Protein AF-A0A3M1IQL5-F1 (afdb_monomer_lite)

Secondary structure (DSSP, 8-state):
------HHHHHHHHHHHHHHHHHHHHHHHHHHHHHTTTT----TT-HHHHHHHHHHHHHHHHHHHHHIIIIIT-TTSS-HHHHHHHHHHHHHHHHHHHHHHHHHHHHHHHHHHHHHHHHH-TT-------HHHHHHHHHTT--

Sequence (143 aa):
MAEHKTYEESIRDVYKGLVLLGVVTLVEVAISLFGKGHLGFDPSGMQWLLGLVSVALIALSLYKAYFIIYEFMHMRYEVKGLAMSVLLPTLLLVWALIAFFQEGNSWKERREDIQEREEIDPNAAPEQESLLEAEDVYRLKLS

Radius of gyration: 27.51 Å; chains: 1; bounding box: 85×38×54 Å

pLDDT: mean 79.08, std 14.11, range [39.16, 96.56]

Structure (mmCIF, N/CA/C/O backbone):
data_AF-A0A3M1IQL5-F1
#
_entry.id   AF-A0A3M1IQL5-F1
#
loop_
_atom_site.group_PDB
_atom_site.id
_atom_site.type_symbol
_atom_site.label_atom_id
_atom_site.label_alt_id
_atom_site.label_comp_id
_atom_site.label_asym_id
_atom_site.label_entity_id
_atom_site.label_seq_id
_atom_site.pdbx_PDB_ins_code
_atom_site.Cartn_x
_atom_site.Cartn_y
_atom_site.Cartn_z
_atom_site.occupancy
_atom_site.B_iso_or_equiv
_atom_site.auth_seq_id
_atom_site.auth_comp_id
_atom_site.auth_asym_id
_atom_site.auth_atom_id
_atom_site.pdbx_PDB_model_num
ATOM 1 N N . MET A 1 1 ? -29.036 10.209 23.053 1.00 39.16 1 MET A N 1
ATOM 2 C CA . MET A 1 1 ? -29.836 8.972 22.952 1.00 39.16 1 MET A CA 1
ATOM 3 C C . MET A 1 1 ? -28.943 7.961 22.268 1.00 39.16 1 MET A C 1
ATOM 5 O O . MET A 1 1 ? -28.525 8.229 21.152 1.00 39.16 1 MET A O 1
ATOM 9 N N . ALA A 1 2 ? -28.500 6.934 22.991 1.00 45.09 2 ALA A N 1
ATOM 10 C CA . ALA A 1 2 ? -27.549 5.961 22.464 1.00 45.09 2 ALA A CA 1
ATOM 11 C C . ALA A 1 2 ? -28.292 5.015 21.515 1.00 45.09 2 ALA A C 1
ATOM 13 O O . ALA A 1 2 ? -29.185 4.284 21.938 1.00 45.09 2 ALA A O 1
ATOM 14 N N . GLU A 1 3 ? -27.958 5.089 20.232 1.00 52.78 3 GLU A N 1
ATOM 15 C CA . GLU A 1 3 ? -28.397 4.153 19.204 1.00 52.78 3 GLU A CA 1
ATOM 16 C C . GLU A 1 3 ? -27.716 2.805 19.477 1.00 52.78 3 GLU A C 1
ATOM 18 O O . GLU A 1 3 ? -26.544 2.601 19.168 1.00 52.78 3 GLU A O 1
ATOM 23 N N . HIS A 1 4 ? -28.422 1.905 20.159 1.00 56.78 4 HIS A N 1
ATOM 24 C CA . HIS A 1 4 ? -27.962 0.538 20.375 1.00 56.78 4 HIS A CA 1
ATOM 25 C C . HIS A 1 4 ? -28.152 -0.231 19.063 1.00 56.78 4 HIS A C 1
ATOM 27 O O . HIS A 1 4 ? -29.234 -0.755 18.805 1.00 56.78 4 HIS A O 1
ATOM 33 N N . LYS A 1 5 ? -27.115 -0.287 18.217 1.00 63.25 5 LYS A N 1
ATOM 34 C CA . LYS A 1 5 ? -27.095 -1.249 17.108 1.00 63.25 5 LYS A CA 1
ATOM 35 C C . LYS A 1 5 ? -27.213 -2.652 17.695 1.00 63.25 5 LYS A C 1
ATOM 37 O O . LYS A 1 5 ? -26.473 -3.020 18.612 1.00 63.25 5 LYS A O 1
ATOM 42 N N . THR A 1 6 ? -28.172 -3.420 17.196 1.00 79.12 6 THR A N 1
ATOM 43 C CA . THR A 1 6 ? -28.376 -4.798 17.654 1.00 79.12 6 THR A CA 1
ATOM 44 C C . THR A 1 6 ? -27.201 -5.641 17.158 1.00 79.12 6 THR A C 1
ATOM 46 O O . THR A 1 6 ? -26.726 -5.426 16.046 1.00 79.12 6 THR A O 1
ATOM 49 N N . TYR A 1 7 ? -26.717 -6.601 17.953 1.00 78.31 7 TYR A N 1
ATOM 50 C CA . TYR A 1 7 ? -25.566 -7.455 17.602 1.00 78.31 7 TYR A CA 1
ATOM 51 C C . TYR A 1 7 ? -25.668 -8.058 16.185 1.00 78.31 7 TYR A C 1
ATOM 53 O O . TYR A 1 7 ? -24.691 -8.085 15.436 1.00 78.31 7 TYR A O 1
ATOM 61 N N . GLU A 1 8 ? -26.876 -8.460 15.785 1.00 82.94 8 GLU A N 1
ATOM 62 C CA . GLU A 1 8 ? -27.162 -8.998 14.451 1.00 82.94 8 GLU A CA 1
ATOM 63 C C . GLU A 1 8 ? -26.910 -7.991 13.318 1.00 82.94 8 GLU A C 1
ATOM 65 O O . GLU A 1 8 ? -26.487 -8.369 12.225 1.00 82.94 8 GLU A O 1
ATOM 70 N N . GLU A 1 9 ? -27.123 -6.698 13.565 1.00 82.00 9 GLU A N 1
ATOM 71 C CA . GLU A 1 9 ? -26.902 -5.649 12.571 1.00 82.00 9 GLU A CA 1
ATOM 72 C C . GLU A 1 9 ? -25.417 -5.389 12.345 1.00 82.00 9 GLU A C 1
ATOM 74 O O . GLU A 1 9 ? -24.992 -5.283 11.195 1.00 82.00 9 GLU A O 1
ATOM 79 N N . SER A 1 10 ? -24.621 -5.377 13.417 1.00 79.19 10 SER A N 1
ATOM 80 C CA . SER A 1 10 ? -23.163 -5.253 13.332 1.00 79.19 10 SER A CA 1
ATOM 81 C C . SER A 1 10 ? -22.540 -6.412 12.552 1.00 79.19 10 SER A C 1
ATOM 83 O O . SER A 1 10 ? -21.680 -6.191 11.703 1.00 79.19 10 SER A O 1
ATOM 85 N N . ILE A 1 11 ? -23.003 -7.648 12.774 1.00 83.56 11 ILE A N 1
ATOM 86 C CA . ILE A 1 11 ? -22.524 -8.815 12.014 1.00 83.56 11 ILE A CA 1
ATOM 87 C C . ILE A 1 11 ? -22.915 -8.712 10.539 1.00 83.56 11 ILE A C 1
ATOM 89 O O . ILE A 1 11 ? -22.111 -9.004 9.653 1.00 83.56 11 ILE A O 1
ATOM 93 N N . ARG A 1 12 ? -24.153 -8.299 10.260 1.00 86.44 12 ARG A N 1
ATOM 94 C CA . ARG A 1 12 ? -24.662 -8.157 8.894 1.00 86.44 12 ARG A CA 1
ATOM 95 C C . ARG A 1 12 ? -23.855 -7.135 8.095 1.00 86.44 12 ARG A C 1
ATOM 97 O O . ARG A 1 12 ? -23.597 -7.371 6.916 1.00 86.44 12 ARG A O 1
ATOM 104 N N . ASP A 1 13 ? -23.466 -6.025 8.713 1.00 83.44 13 ASP A N 1
ATOM 105 C CA . ASP A 1 13 ? -22.669 -4.985 8.058 1.00 83.44 13 ASP A CA 1
ATOM 106 C C . ASP A 1 13 ? -21.262 -5.510 7.709 1.00 83.44 13 ASP A C 1
ATOM 108 O O . ASP A 1 13 ? -20.822 -5.379 6.564 1.00 83.44 13 ASP A O 1
ATOM 112 N N . VAL A 1 14 ? -20.621 -6.249 8.624 1.00 85.19 14 VAL A N 1
ATOM 113 C CA . VAL A 1 14 ? -19.340 -6.934 8.363 1.00 85.19 14 VAL A CA 1
ATOM 114 C C . VAL A 1 14 ? -19.468 -7.943 7.219 1.00 85.19 14 VAL A C 1
ATOM 116 O O . VAL A 1 14 ? -18.637 -7.969 6.313 1.00 85.19 14 VAL A O 1
ATOM 119 N N . TYR A 1 15 ? -20.520 -8.763 7.213 1.00 88.50 15 TYR A N 1
ATOM 120 C CA . TYR A 1 15 ? -20.699 -9.786 6.181 1.00 88.50 15 TYR A CA 1
ATOM 121 C C . TYR A 1 15 ? -20.953 -9.176 4.796 1.00 88.50 15 TYR A C 1
ATOM 123 O O . TYR A 1 15 ? -20.419 -9.659 3.799 1.00 88.50 15 TYR A O 1
ATOM 131 N N . LYS A 1 16 ? -21.708 -8.072 4.720 1.00 87.56 16 LYS A N 1
ATOM 132 C CA . LYS A 1 16 ? -21.879 -7.305 3.476 1.00 87.56 16 LYS A CA 1
ATOM 133 C C . LYS A 1 16 ? -20.546 -6.761 2.972 1.00 87.56 16 LYS A C 1
ATOM 135 O O . LYS A 1 16 ? -20.258 -6.900 1.785 1.00 87.56 16 LYS A O 1
ATOM 140 N N . GLY A 1 17 ? -19.734 -6.193 3.867 1.00 88.75 17 GLY A N 1
ATOM 141 C CA . GLY A 1 17 ? -18.384 -5.733 3.545 1.00 88.75 17 GLY A CA 1
ATOM 142 C C . GLY A 1 17 ? -17.513 -6.863 2.999 1.00 88.75 17 GLY A C 1
ATOM 143 O O . GLY A 1 17 ? -16.869 -6.696 1.968 1.00 88.75 17 GLY A O 1
ATOM 144 N N . LEU A 1 18 ? -17.565 -8.043 3.623 1.00 90.62 18 LEU A N 1
ATOM 145 C CA . LEU A 1 18 ? -16.803 -9.229 3.220 1.00 90.62 18 LEU A CA 1
ATOM 146 C C . LEU A 1 18 ? -17.213 -9.780 1.870 1.00 90.62 18 LEU A C 1
ATOM 148 O O . LEU A 1 18 ? -16.347 -10.057 1.044 1.00 90.62 18 LEU A O 1
ATOM 152 N N . VAL A 1 19 ? -18.511 -9.899 1.623 1.00 91.75 19 VAL A N 1
ATOM 153 C CA . VAL A 1 19 ? -19.008 -10.346 0.324 1.00 91.75 19 VAL A CA 1
ATOM 154 C C . VAL A 1 19 ? -18.642 -9.333 -0.758 1.00 91.75 19 VAL A C 1
ATOM 156 O O . VAL A 1 19 ? -18.144 -9.735 -1.806 1.00 91.75 19 VAL A O 1
ATOM 159 N N . LEU A 1 20 ? -18.803 -8.029 -0.503 1.00 89.94 20 LEU A N 1
ATOM 160 C CA . LEU A 1 20 ? -18.417 -6.986 -1.454 1.00 89.94 20 LEU A CA 1
ATOM 161 C C . LEU A 1 20 ? -16.924 -7.069 -1.790 1.00 89.94 20 LEU A C 1
ATOM 163 O O . LEU A 1 20 ? -16.559 -7.141 -2.961 1.00 89.94 20 LEU A O 1
ATOM 167 N N . LEU A 1 21 ? -16.062 -7.105 -0.773 1.00 90.81 21 LEU A N 1
ATOM 168 C CA . LEU A 1 21 ? -14.616 -7.171 -0.968 1.00 90.81 21 LEU A CA 1
ATOM 169 C C . LEU A 1 21 ? -14.180 -8.468 -1.643 1.00 90.81 21 LEU A C 1
ATOM 171 O O . LEU A 1 21 ? -13.348 -8.417 -2.541 1.00 90.81 21 LEU A O 1
ATOM 175 N N . GLY A 1 22 ? -14.760 -9.605 -1.258 1.00 92.31 22 GLY A N 1
ATOM 176 C CA . GLY A 1 22 ? -14.486 -10.901 -1.874 1.00 92.31 22 GLY A CA 1
ATOM 177 C C . GLY A 1 22 ? -14.884 -10.953 -3.349 1.00 92.31 22 GLY A C 1
ATOM 178 O O . GLY A 1 22 ? -14.145 -11.484 -4.170 1.00 92.31 22 GLY A O 1
ATOM 179 N N . VAL A 1 23 ? -16.021 -10.360 -3.716 1.00 93.31 23 VAL A N 1
ATOM 180 C CA . VAL A 1 23 ? -16.443 -10.275 -5.121 1.00 93.31 23 VAL A CA 1
ATOM 181 C C . VAL A 1 23 ? -15.508 -9.362 -5.911 1.00 93.31 23 VAL A C 1
ATOM 183 O O . VAL A 1 23 ? -15.064 -9.740 -6.993 1.00 93.31 23 VAL A O 1
ATOM 186 N N . VAL A 1 24 ? -15.167 -8.187 -5.373 1.00 91.31 24 VAL A N 1
ATOM 187 C CA . VAL A 1 24 ? -14.260 -7.238 -6.037 1.00 91.31 24 VAL A CA 1
ATOM 188 C C . VAL A 1 24 ? -12.884 -7.869 -6.271 1.00 91.31 24 VAL A C 1
ATOM 190 O O . VAL A 1 24 ? -12.364 -7.792 -7.384 1.00 91.31 24 VAL A O 1
ATOM 193 N N . THR A 1 25 ? -12.324 -8.564 -5.275 1.00 92.75 25 THR A N 1
ATOM 194 C CA . THR A 1 25 ? -11.028 -9.244 -5.419 1.00 92.75 25 THR A CA 1
ATOM 195 C C . THR A 1 25 ? -11.082 -10.394 -6.417 1.00 92.75 25 THR A C 1
ATOM 197 O O . THR A 1 25 ? -10.155 -10.543 -7.212 1.00 92.75 25 THR A O 1
ATOM 200 N N . LEU A 1 26 ? -12.161 -11.181 -6.429 1.00 93.69 26 LEU A N 1
ATOM 201 C CA . LEU A 1 26 ? -12.339 -12.261 -7.400 1.00 93.69 26 LEU A CA 1
ATOM 202 C C . LEU A 1 26 ? -12.380 -11.713 -8.835 1.00 93.69 26 LEU A C 1
ATOM 204 O O . LEU A 1 26 ? -11.727 -12.255 -9.728 1.00 93.69 26 LEU A O 1
ATOM 208 N N . VAL A 1 27 ? -13.112 -10.615 -9.044 1.00 91.31 27 VAL A N 1
ATOM 209 C CA . VAL A 1 27 ? -13.228 -9.944 -10.345 1.00 91.31 27 VAL A CA 1
ATOM 210 C C . VAL A 1 27 ? -11.882 -9.376 -10.796 1.00 91.31 27 VAL A C 1
ATOM 212 O O . VAL A 1 27 ? -11.496 -9.591 -11.942 1.00 91.31 27 VAL A O 1
ATOM 215 N N . GLU A 1 28 ? -11.126 -8.708 -9.922 1.00 90.50 28 GLU A N 1
ATOM 216 C CA . GLU A 1 28 ? -9.780 -8.231 -10.272 1.00 90.50 28 GLU A CA 1
ATOM 217 C C . GLU A 1 28 ? -8.832 -9.359 -10.642 1.00 90.50 28 GLU A C 1
ATOM 219 O O . GLU A 1 28 ? -8.096 -9.232 -11.618 1.00 90.50 28 GLU A O 1
ATOM 224 N N . VAL A 1 29 ? -8.823 -10.451 -9.872 1.00 90.25 29 VAL A N 1
ATOM 225 C CA . VAL A 1 29 ? -7.952 -11.595 -10.157 1.00 90.25 29 VAL A CA 1
ATOM 226 C C . VAL A 1 29 ? -8.330 -12.217 -11.498 1.00 90.25 29 VAL A C 1
ATOM 228 O O . VAL A 1 29 ? -7.437 -12.494 -12.297 1.00 90.25 29 VAL A O 1
ATOM 231 N N . ALA A 1 30 ? -9.626 -12.356 -11.791 1.00 89.31 30 ALA A N 1
ATOM 232 C CA . ALA A 1 30 ? -10.092 -12.814 -13.094 1.00 89.31 30 ALA A CA 1
ATOM 233 C C . ALA A 1 30 ? -9.600 -11.885 -14.217 1.00 89.31 30 ALA A C 1
ATOM 235 O O . ALA A 1 30 ? -8.944 -12.348 -15.149 1.00 89.31 30 ALA A O 1
ATOM 236 N N . ILE A 1 31 ? -9.829 -10.571 -14.104 1.00 87.69 31 ILE A N 1
ATOM 237 C CA . ILE A 1 31 ? -9.378 -9.576 -15.093 1.00 87.69 31 ILE A CA 1
ATOM 238 C C . ILE A 1 31 ? -7.852 -9.609 -15.262 1.00 87.69 31 ILE A C 1
ATOM 240 O O . ILE A 1 31 ? -7.362 -9.567 -16.386 1.00 87.69 31 ILE A O 1
ATOM 244 N N . SER A 1 32 ? -7.095 -9.723 -14.171 1.00 85.06 32 SER A N 1
ATOM 245 C CA . SER A 1 32 ? -5.630 -9.808 -14.182 1.00 85.06 32 SER A CA 1
ATOM 246 C C . SER A 1 32 ? -5.134 -11.062 -14.909 1.00 85.06 32 SER A C 1
ATOM 248 O O . SER A 1 32 ? -4.186 -10.990 -15.694 1.00 85.06 32 SER A O 1
ATOM 250 N N . LEU A 1 33 ? -5.800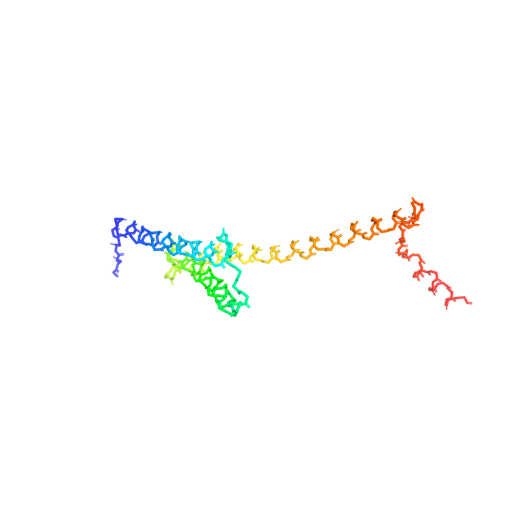 -12.203 -14.696 1.00 84.38 33 LEU A N 1
ATOM 251 C CA . LEU A 1 33 ? -5.448 -13.478 -15.321 1.00 84.38 33 LEU A CA 1
ATOM 252 C C . LEU A 1 33 ? -5.766 -13.485 -16.824 1.00 84.38 33 LEU A C 1
ATOM 254 O O . LEU A 1 33 ? -4.937 -13.922 -17.623 1.00 84.38 33 LEU A O 1
ATOM 258 N N . PHE A 1 34 ? -6.925 -12.947 -17.219 1.00 81.25 34 PHE A N 1
ATOM 259 C CA . PHE A 1 34 ? -7.299 -12.806 -18.630 1.00 81.25 34 PHE A CA 1
ATOM 260 C C . PHE A 1 34 ? -6.463 -11.736 -19.350 1.00 81.25 34 PHE A C 1
ATOM 262 O O . PHE A 1 34 ? -6.048 -11.945 -20.488 1.00 81.2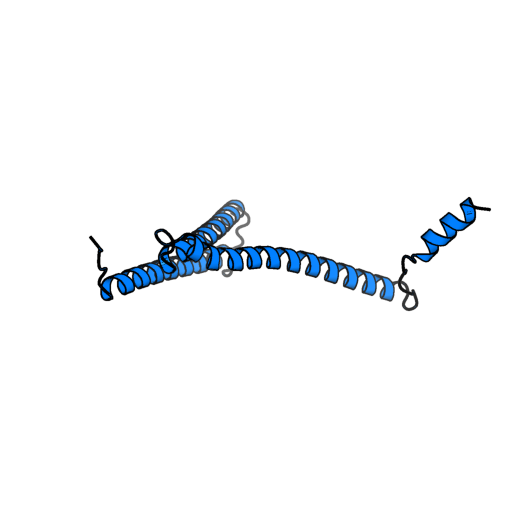5 34 PHE A O 1
ATOM 269 N N . GLY A 1 35 ? -6.162 -10.616 -18.687 1.00 73.94 35 GLY A N 1
ATOM 270 C CA . GLY A 1 35 ? -5.402 -9.501 -19.256 1.00 73.94 35 GLY A CA 1
ATOM 271 C C . GLY A 1 35 ? -3.923 -9.811 -19.506 1.00 73.94 35 GLY A C 1
ATOM 272 O O . GLY A 1 35 ? -3.346 -9.285 -20.451 1.00 73.94 35 GLY A O 1
ATOM 273 N N . LYS A 1 36 ? -3.299 -10.695 -18.716 1.00 68.19 36 LYS A N 1
ATOM 274 C CA . LYS A 1 36 ? -1.889 -11.094 -18.904 1.00 68.19 36 LYS A CA 1
ATOM 275 C C . LYS A 1 36 ? -1.662 -12.175 -19.967 1.00 68.19 36 LYS A C 1
ATOM 277 O O . LYS A 1 36 ? -0.528 -12.605 -20.148 1.00 68.19 36 LYS A O 1
ATOM 282 N N . GLY A 1 37 ? -2.700 -12.603 -20.688 1.00 62.66 37 GLY A N 1
ATOM 283 C CA . GLY A 1 37 ? -2.516 -13.438 -21.877 1.00 62.66 37 GLY A CA 1
ATOM 284 C C . GLY A 1 37 ? -2.054 -14.871 -21.594 1.00 62.66 37 GLY A C 1
ATOM 285 O O . GLY A 1 37 ? -1.421 -15.480 -22.451 1.00 62.66 37 GLY A O 1
ATOM 286 N N . HIS A 1 38 ? -2.424 -15.467 -20.452 1.00 59.69 38 HIS A N 1
ATOM 287 C CA . HIS A 1 38 ? -2.160 -16.894 -20.176 1.00 59.69 38 HIS A CA 1
ATOM 288 C C . HIS A 1 38 ? -2.865 -17.859 -21.167 1.00 59.69 38 HIS A C 1
ATOM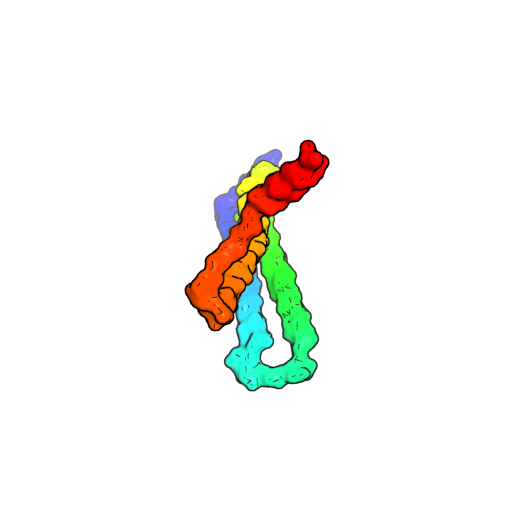 290 O O . HIS A 1 38 ? -2.711 -19.072 -21.073 1.00 59.69 38 HIS A O 1
ATOM 296 N N . LEU A 1 39 ? -3.630 -17.315 -22.126 1.00 55.09 39 LEU A N 1
ATOM 297 C CA . LEU A 1 39 ? -4.285 -18.007 -23.239 1.00 55.09 39 LEU A CA 1
ATOM 298 C C . LEU A 1 39 ? -3.557 -17.875 -24.601 1.00 55.09 39 LEU A C 1
ATOM 300 O O . LEU A 1 39 ? -4.122 -18.271 -25.614 1.00 55.09 39 LEU A O 1
ATOM 304 N N . GLY A 1 40 ? -2.332 -17.336 -24.670 1.00 53.50 40 GLY A N 1
ATOM 305 C CA . GLY A 1 40 ? -1.534 -17.349 -25.913 1.00 53.50 40 GLY A CA 1
ATOM 306 C C . GLY A 1 40 ? -2.009 -16.396 -27.021 1.00 53.50 40 GLY A C 1
ATOM 307 O O . GLY A 1 40 ? -1.639 -16.568 -28.179 1.00 53.50 40 GLY A O 1
ATOM 308 N N . PHE A 1 41 ? -2.819 -15.388 -26.688 1.00 57.66 41 PHE A N 1
ATOM 309 C CA . PHE A 1 41 ? -3.181 -14.326 -27.627 1.00 57.66 41 PHE A CA 1
ATOM 310 C C . PHE A 1 41 ? -2.130 -13.224 -27.578 1.00 57.66 41 PHE A C 1
ATOM 312 O O . PHE A 1 41 ? -2.033 -12.522 -26.577 1.00 57.66 41 PHE A O 1
ATOM 319 N N . ASP A 1 42 ? -1.363 -13.089 -28.658 1.00 59.78 42 ASP A N 1
ATOM 320 C CA . ASP A 1 42 ? -0.377 -12.030 -28.869 1.00 59.78 42 ASP A CA 1
ATOM 321 C C . ASP A 1 42 ? -1.119 -10.725 -29.236 1.00 59.78 42 ASP A C 1
ATOM 323 O O . ASP A 1 42 ? -1.586 -10.571 -30.370 1.00 59.78 42 ASP A O 1
ATOM 327 N N . PRO A 1 43 ? -1.345 -9.782 -28.299 1.00 61.56 43 PRO A N 1
ATOM 328 C CA . PRO A 1 43 ? -2.158 -8.604 -28.537 1.00 61.56 43 PRO A CA 1
ATOM 329 C C . PRO A 1 43 ? -1.220 -7.467 -28.941 1.00 61.56 43 PRO A C 1
ATOM 331 O O . PRO A 1 43 ? -1.117 -6.442 -28.263 1.00 61.56 43 PRO A O 1
ATOM 334 N N . SER A 1 44 ? -0.514 -7.647 -30.056 1.00 62.19 44 SER A N 1
ATOM 335 C CA . SER A 1 44 ? 0.512 -6.719 -30.550 1.00 62.19 44 SER A CA 1
ATOM 336 C C . SER A 1 44 ? -0.046 -5.307 -30.834 1.00 62.19 44 SER A C 1
ATOM 338 O O . SER A 1 44 ? 0.717 -4.353 -30.945 1.00 62.19 44 SER A O 1
ATOM 340 N N . GLY A 1 45 ? -1.377 -5.143 -30.891 1.00 63.75 45 GLY A N 1
ATOM 341 C CA . GLY A 1 45 ? -2.071 -3.858 -31.064 1.00 63.75 45 GLY A CA 1
ATOM 342 C C . GLY A 1 45 ? -2.809 -3.299 -29.834 1.00 63.75 45 GLY A C 1
ATOM 343 O O . GLY A 1 45 ? -3.386 -2.219 -29.929 1.00 63.75 45 GLY A O 1
ATOM 344 N N . MET A 1 46 ? -2.830 -3.991 -28.685 1.00 69.38 46 MET A N 1
ATOM 345 C CA . MET A 1 46 ? -3.716 -3.645 -27.553 1.00 69.38 46 MET A CA 1
ATOM 346 C C . MET A 1 46 ? -2.969 -3.364 -26.234 1.00 69.38 46 MET A C 1
ATOM 348 O O . MET A 1 46 ? -3.560 -3.364 -25.156 1.00 69.38 46 MET A O 1
ATOM 352 N N . GLN A 1 47 ? -1.668 -3.065 -26.305 1.00 74.88 47 GLN A N 1
ATOM 353 C CA . GLN A 1 47 ? -0.833 -2.775 -25.129 1.00 74.88 47 GLN A CA 1
ATOM 354 C C . GLN A 1 47 ? -1.317 -1.564 -24.317 1.00 74.88 47 GLN A C 1
ATOM 356 O O . GLN A 1 47 ? -1.266 -1.582 -23.089 1.00 74.88 47 GLN A O 1
ATOM 361 N N . TRP A 1 48 ? -1.841 -0.530 -24.980 1.00 79.31 48 TRP A N 1
ATOM 362 C CA . TRP A 1 48 ? -2.375 0.658 -24.306 1.00 79.31 48 TRP A CA 1
ATOM 363 C C . TRP A 1 48 ? -3.593 0.327 -23.426 1.00 79.31 48 TRP A C 1
ATOM 365 O O . TRP A 1 48 ? -3.716 0.848 -22.318 1.00 79.31 48 TRP A O 1
ATOM 375 N N . LEU A 1 49 ? -4.457 -0.590 -23.881 1.00 81.31 49 LEU A N 1
ATOM 376 C CA . LEU A 1 49 ? -5.610 -1.064 -23.116 1.00 81.31 49 LEU A CA 1
ATOM 377 C C . LEU A 1 49 ? -5.155 -1.905 -21.920 1.00 81.31 49 LEU A C 1
ATOM 379 O O . LEU A 1 49 ? -5.671 -1.728 -20.822 1.00 81.31 49 LEU A O 1
ATOM 383 N N . LEU A 1 50 ? -4.158 -2.776 -22.106 1.00 82.19 50 LEU A N 1
ATOM 384 C CA . LEU A 1 50 ? -3.575 -3.557 -21.010 1.00 82.19 50 LEU A CA 1
ATOM 385 C C . LEU A 1 50 ? -2.920 -2.661 -19.951 1.00 82.19 50 LEU A C 1
ATOM 387 O O . LEU A 1 50 ? -3.065 -2.916 -18.754 1.00 82.19 50 LEU A O 1
ATOM 391 N N . GLY A 1 51 ? -2.255 -1.584 -20.376 1.00 85.06 51 GLY A N 1
ATOM 392 C CA . GLY A 1 51 ? -1.740 -0.549 -19.481 1.00 85.06 51 GLY A CA 1
ATOM 393 C C . GLY A 1 51 ? -2.856 0.129 -18.686 1.00 85.06 51 GLY A C 1
ATOM 394 O O . GLY A 1 51 ? -2.774 0.210 -17.462 1.00 85.06 51 GLY A O 1
ATOM 395 N N . LEU A 1 52 ? -3.942 0.535 -19.352 1.00 87.69 52 LEU A N 1
ATOM 396 C CA . LEU A 1 52 ? -5.101 1.150 -18.697 1.00 87.69 52 LEU A CA 1
ATOM 397 C C . LEU A 1 52 ? -5.764 0.206 -17.681 1.00 87.69 52 LEU A C 1
ATOM 399 O O . LEU A 1 52 ? -6.055 0.618 -16.560 1.00 87.69 52 LEU A O 1
ATOM 403 N N . VAL A 1 53 ? -5.960 -1.064 -18.045 1.00 87.75 53 VAL A N 1
ATOM 404 C CA . VAL A 1 53 ? -6.496 -2.094 -17.142 1.00 87.75 53 VAL A CA 1
ATOM 405 C C . VAL A 1 53 ? -5.571 -2.283 -15.943 1.00 87.75 53 VAL A C 1
ATOM 407 O O . VAL A 1 53 ? -6.044 -2.327 -14.813 1.00 87.75 53 VAL A O 1
ATOM 410 N N . SER A 1 54 ? -4.255 -2.327 -16.157 1.00 87.81 54 SER A N 1
ATOM 411 C CA . SER A 1 54 ? -3.277 -2.466 -15.071 1.00 87.81 54 SER A CA 1
ATOM 412 C C . SER A 1 54 ? -3.354 -1.301 -14.082 1.00 87.81 54 SER A C 1
ATOM 414 O O . SER A 1 54 ? -3.393 -1.521 -12.872 1.00 87.81 54 SER A O 1
ATOM 416 N N . VAL A 1 55 ? -3.451 -0.065 -14.578 1.00 90.81 55 VAL A N 1
ATOM 417 C CA . VAL A 1 55 ? -3.641 1.124 -13.732 1.00 90.81 55 VAL A CA 1
ATOM 418 C C . VAL A 1 55 ? -4.975 1.060 -12.984 1.00 90.81 55 VAL A C 1
ATOM 420 O O . VAL A 1 55 ? -5.020 1.352 -11.789 1.00 90.81 55 VAL A O 1
ATOM 423 N N . ALA A 1 56 ? -6.050 0.624 -13.645 1.00 90.56 56 ALA A N 1
ATOM 424 C CA . ALA A 1 56 ? -7.354 0.455 -13.010 1.00 90.56 56 ALA A CA 1
ATOM 425 C C . ALA A 1 56 ? -7.321 -0.592 -11.882 1.00 90.56 56 ALA A C 1
ATOM 427 O O . ALA A 1 56 ? -7.876 -0.343 -10.815 1.00 90.56 56 ALA A O 1
ATOM 428 N N . LEU A 1 57 ? -6.624 -1.719 -12.070 1.00 91.19 57 LEU A N 1
ATOM 429 C CA . LEU A 1 57 ? -6.438 -2.742 -11.032 1.00 91.19 57 LEU A CA 1
ATOM 430 C C . LEU A 1 57 ? -5.647 -2.204 -9.828 1.00 91.19 57 LEU A C 1
ATOM 432 O O . LEU A 1 57 ? -5.995 -2.488 -8.682 1.00 91.19 57 LEU A O 1
ATOM 436 N N . ILE A 1 58 ? -4.612 -1.390 -10.064 1.00 91.81 58 ILE A N 1
ATOM 437 C CA . ILE A 1 58 ? -3.858 -0.734 -8.982 1.00 91.81 58 ILE A CA 1
ATOM 438 C C . ILE A 1 58 ? -4.773 0.217 -8.198 1.00 91.81 58 ILE A C 1
ATOM 440 O O . ILE A 1 58 ? -4.801 0.173 -6.968 1.00 91.81 58 ILE A O 1
ATOM 444 N N . ALA A 1 59 ? -5.564 1.040 -8.891 1.00 92.56 59 ALA A N 1
ATOM 445 C CA . ALA A 1 59 ? -6.503 1.957 -8.250 1.00 92.56 59 ALA A CA 1
ATOM 446 C C . ALA A 1 59 ? -7.579 1.212 -7.440 1.00 92.56 59 ALA A C 1
ATOM 448 O O . ALA A 1 59 ? -7.866 1.586 -6.302 1.00 92.56 59 ALA A O 1
ATOM 449 N N . LEU A 1 60 ? -8.128 0.121 -7.983 1.00 91.75 60 LEU A N 1
ATOM 450 C CA . LEU A 1 60 ? -9.095 -0.722 -7.279 1.00 91.75 60 LEU A CA 1
ATOM 451 C C . LEU A 1 60 ? -8.464 -1.389 -6.044 1.00 91.75 60 LEU A C 1
ATOM 453 O O . LEU A 1 60 ? -9.101 -1.493 -4.995 1.00 91.75 60 LEU A O 1
ATOM 457 N N . SER A 1 61 ? -7.181 -1.750 -6.124 1.00 90.31 61 SER A N 1
ATOM 458 C CA . SER A 1 61 ? -6.405 -2.262 -4.992 1.00 90.31 61 SER A CA 1
ATOM 459 C C . SER A 1 61 ? -6.241 -1.251 -3.859 1.00 90.31 61 SER A C 1
ATOM 461 O O . SER A 1 61 ? -6.454 -1.602 -2.696 1.00 90.31 61 SER A O 1
ATOM 463 N N . LEU A 1 62 ? -5.974 0.015 -4.184 1.00 90.81 62 LEU A N 1
ATOM 464 C CA . LEU A 1 62 ? -5.948 1.098 -3.197 1.00 90.81 62 LEU A CA 1
ATOM 465 C C . LEU A 1 62 ? -7.335 1.361 -2.595 1.00 90.81 62 LEU A C 1
ATOM 467 O O . LEU A 1 62 ? -7.460 1.519 -1.380 1.00 90.81 62 LEU A O 1
ATOM 471 N N . TYR A 1 63 ? -8.387 1.356 -3.420 1.00 90.62 63 TYR A N 1
ATOM 472 C CA . TYR A 1 63 ? -9.763 1.540 -2.954 1.00 90.62 63 TYR A CA 1
ATOM 473 C C . TYR A 1 63 ? -10.179 0.461 -1.948 1.00 90.62 63 TYR A C 1
ATOM 475 O O . TYR A 1 63 ? -10.738 0.777 -0.900 1.00 90.62 63 TYR A O 1
ATOM 483 N N . LYS A 1 64 ? -9.855 -0.807 -2.216 1.00 90.06 64 LYS A N 1
ATOM 484 C CA . LYS A 1 64 ? -10.097 -1.909 -1.274 1.00 90.06 64 LYS A CA 1
ATOM 485 C C . LYS A 1 64 ? -9.372 -1.703 0.052 1.00 90.06 64 LYS A C 1
ATOM 487 O O . LYS A 1 64 ? -9.976 -1.909 1.098 1.00 90.06 64 LYS A O 1
ATOM 492 N N . ALA A 1 65 ? -8.103 -1.294 0.023 1.00 87.75 65 ALA A N 1
ATOM 493 C CA . ALA A 1 65 ? -7.340 -1.032 1.243 1.00 87.75 65 ALA A CA 1
ATOM 494 C C . ALA A 1 65 ? -8.001 0.071 2.086 1.00 87.75 65 ALA A C 1
ATOM 496 O O . ALA A 1 65 ? -8.182 -0.094 3.292 1.00 87.75 65 ALA A O 1
ATOM 497 N N . TYR A 1 66 ? -8.452 1.149 1.438 1.00 87.81 66 TYR A N 1
ATOM 498 C CA . TYR A 1 66 ? -9.255 2.187 2.082 1.00 87.81 66 TYR A CA 1
ATOM 499 C C . TYR A 1 66 ? -10.564 1.619 2.656 1.00 87.81 66 TYR A C 1
ATOM 501 O O . TYR A 1 66 ? -10.870 1.841 3.825 1.00 87.81 66 TYR A O 1
ATOM 509 N N . PHE A 1 67 ? -11.315 0.835 1.879 1.00 88.56 67 PHE A N 1
ATOM 510 C CA . PHE A 1 67 ? -12.570 0.233 2.331 1.00 88.56 67 PHE A CA 1
ATOM 511 C C . PHE A 1 67 ? -12.369 -0.664 3.562 1.00 88.56 67 PHE A C 1
ATOM 513 O O . PHE A 1 67 ? -13.158 -0.590 4.497 1.00 88.56 67 PHE A O 1
ATOM 520 N N . ILE A 1 68 ? -11.296 -1.460 3.619 1.00 87.62 68 ILE A N 1
ATOM 521 C CA . ILE A 1 68 ? -10.989 -2.296 4.791 1.00 87.62 68 ILE A CA 1
ATOM 522 C C . ILE A 1 68 ? -10.793 -1.432 6.040 1.00 87.62 68 ILE A C 1
ATOM 524 O O . ILE A 1 68 ? -11.412 -1.681 7.072 1.00 87.62 68 ILE A O 1
ATOM 528 N N . ILE A 1 69 ? -9.970 -0.390 5.947 1.00 84.88 69 ILE A N 1
ATOM 529 C CA . ILE A 1 69 ? -9.642 0.455 7.101 1.00 84.88 69 ILE A CA 1
ATOM 530 C C . ILE A 1 69 ? -10.878 1.205 7.618 1.00 84.88 69 ILE A C 1
ATOM 532 O O . ILE A 1 69 ? -11.045 1.361 8.825 1.00 84.88 69 ILE A O 1
ATOM 536 N N . TYR A 1 70 ? -11.752 1.680 6.730 1.00 81.88 70 TYR A N 1
ATOM 537 C CA . TYR A 1 70 ? -12.889 2.509 7.137 1.00 81.88 70 TYR A CA 1
ATOM 538 C C . TYR A 1 70 ? -14.160 1.712 7.447 1.00 81.88 70 TYR A C 1
ATOM 540 O O . TYR A 1 70 ? -14.837 2.043 8.421 1.00 81.88 70 TYR A O 1
ATOM 548 N N . GLU A 1 71 ? -14.474 0.683 6.657 1.00 81.88 71 GLU A N 1
ATOM 549 C CA . GLU A 1 71 ? -15.714 -0.093 6.783 1.00 81.88 71 GLU A CA 1
ATOM 550 C C . GLU A 1 71 ? -15.542 -1.274 7.742 1.00 81.88 71 GLU A C 1
ATOM 552 O O . GLU A 1 71 ? -16.289 -1.407 8.707 1.00 81.88 71 GLU A O 1
ATOM 557 N N . PHE A 1 72 ? -14.520 -2.111 7.539 1.00 75.81 72 PHE A N 1
ATOM 558 C CA . PHE A 1 72 ? -14.337 -3.313 8.358 1.00 75.81 72 PHE A CA 1
ATOM 559 C C . PHE A 1 72 ? -13.833 -3.028 9.757 1.00 75.81 72 PHE A C 1
ATOM 561 O O . PHE A 1 72 ? -14.196 -3.722 10.704 1.00 75.81 72 PHE A O 1
ATOM 568 N N . MET A 1 73 ? -12.989 -2.012 9.884 1.00 80.25 73 MET A N 1
ATOM 569 C CA . MET A 1 73 ? -12.506 -1.592 11.191 1.00 80.25 73 MET A CA 1
ATOM 570 C C . MET A 1 73 ? -13.442 -0.555 11.824 1.00 80.25 73 MET A C 1
ATOM 572 O O . MET A 1 73 ? -13.185 -0.127 12.941 1.00 80.25 73 MET A O 1
ATOM 576 N N . HIS A 1 74 ? -14.523 -0.159 11.129 1.00 74.56 74 HIS A N 1
ATOM 577 C CA . HIS A 1 74 ? -15.553 0.780 11.593 1.00 74.56 74 HIS A CA 1
ATOM 578 C C . HIS A 1 74 ? -14.999 2.129 12.101 1.00 74.56 74 HIS A C 1
ATOM 580 O O . HIS A 1 74 ? -15.670 2.909 12.773 1.00 74.56 74 HIS A O 1
ATOM 586 N N . MET A 1 75 ? -13.767 2.472 11.727 1.00 71.69 75 MET A N 1
ATOM 587 C CA . MET A 1 75 ? -13.045 3.606 12.308 1.00 71.69 75 MET A CA 1
ATOM 588 C C . MET A 1 75 ? -13.459 4.957 11.719 1.00 71.69 75 MET A C 1
ATOM 590 O O . MET A 1 75 ? -12.925 5.993 12.111 1.00 71.69 75 MET A O 1
ATOM 594 N N . ARG A 1 76 ? -14.411 4.975 10.774 1.00 68.31 76 ARG A N 1
ATOM 595 C CA . ARG A 1 76 ? -14.922 6.201 10.143 1.00 68.31 76 ARG A CA 1
ATOM 596 C C . ARG A 1 76 ? -15.570 7.161 11.146 1.00 68.31 76 ARG A C 1
ATOM 598 O O . ARG A 1 76 ? -15.469 8.372 10.957 1.00 68.31 76 ARG A O 1
ATOM 605 N N . TYR A 1 77 ? -16.220 6.635 12.183 1.00 66.44 77 TYR A N 1
ATOM 606 C CA . TYR A 1 77 ? -16.959 7.423 13.180 1.00 66.44 77 TYR A CA 1
ATOM 607 C C . TYR A 1 77 ? -16.426 7.261 14.611 1.00 66.44 77 TYR A C 1
ATOM 609 O O . TYR A 1 77 ? -16.944 7.893 15.531 1.00 66.44 77 TYR A O 1
ATOM 617 N N . GLU A 1 78 ? -15.390 6.444 14.804 1.00 69.94 78 GLU A N 1
ATOM 618 C CA . GLU A 1 78 ? -14.787 6.198 16.113 1.00 69.94 78 GLU A CA 1
ATOM 619 C C . GLU A 1 78 ? -13.631 7.166 16.418 1.00 69.94 78 GLU A C 1
ATOM 621 O O . GLU A 1 78 ? -13.232 8.004 15.603 1.00 69.94 78 GLU A O 1
ATOM 626 N N . VAL A 1 79 ? -13.106 7.102 17.644 1.00 75.75 79 VAL A N 1
ATOM 627 C CA . VAL A 1 79 ? -12.049 8.008 18.103 1.00 75.75 79 VAL A CA 1
ATOM 628 C C . VAL A 1 79 ? -10.814 7.910 17.204 1.00 75.75 79 VAL A C 1
ATOM 630 O O . VAL A 1 79 ? -10.277 6.832 16.959 1.00 75.75 79 VAL A O 1
ATOM 633 N N . LYS A 1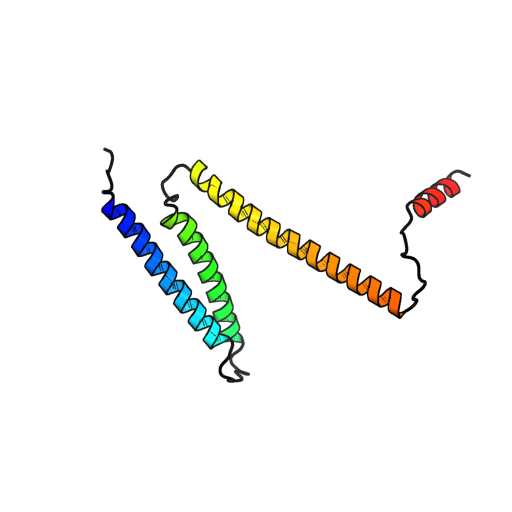 80 ? -10.302 9.063 16.759 1.00 78.38 80 LYS A N 1
ATOM 634 C CA . LYS A 1 80 ? -9.139 9.153 15.853 1.00 78.38 80 LYS A CA 1
ATOM 635 C C . LYS A 1 80 ? -7.898 8.407 16.369 1.00 78.38 80 LYS A C 1
ATOM 637 O O . LYS A 1 80 ? -7.072 7.980 15.571 1.00 78.38 80 LYS A O 1
ATOM 642 N N . GLY A 1 81 ? -7.774 8.222 17.687 1.00 78.88 81 GLY A N 1
ATOM 643 C CA . GLY A 1 81 ? -6.706 7.422 18.295 1.00 78.88 81 GLY A CA 1
ATOM 644 C C . GLY A 1 81 ? -6.754 5.936 17.918 1.00 78.88 81 GLY A C 1
ATOM 645 O O . GLY A 1 81 ? -5.707 5.343 17.676 1.00 78.88 81 GLY A O 1
ATOM 646 N N . LEU A 1 82 ? -7.950 5.354 17.784 1.00 81.38 82 LEU A N 1
ATOM 647 C CA . LEU A 1 82 ? -8.128 3.975 17.313 1.00 81.38 82 LEU A CA 1
ATOM 648 C C . LEU A 1 82 ? -7.734 3.852 15.836 1.00 81.38 82 LEU A C 1
ATOM 650 O O . LEU A 1 82 ? -6.963 2.960 15.490 1.00 81.38 82 LEU A O 1
ATOM 654 N N . ALA A 1 83 ? -8.122 4.818 14.997 1.00 84.00 83 ALA A N 1
ATOM 655 C CA . ALA A 1 83 ? -7.684 4.889 13.598 1.00 84.00 83 ALA A CA 1
ATOM 656 C C . ALA A 1 83 ? -6.156 4.929 13.450 1.00 84.00 83 ALA A C 1
ATOM 658 O O . ALA A 1 83 ? -5.582 4.195 12.643 1.00 84.00 83 ALA A O 1
ATOM 659 N N . MET A 1 84 ? -5.481 5.736 14.272 1.00 86.00 84 MET A N 1
ATOM 660 C CA . MET A 1 84 ? -4.019 5.832 14.269 1.00 86.00 84 MET A CA 1
ATOM 661 C C . MET A 1 84 ? -3.329 4.515 14.639 1.00 86.00 84 MET A C 1
ATOM 663 O O . MET A 1 84 ? -2.256 4.245 14.108 1.00 86.00 84 MET A O 1
ATOM 667 N N . SER A 1 85 ? -3.939 3.672 15.480 1.00 87.19 85 SER A N 1
ATOM 668 C CA . SER A 1 85 ? -3.360 2.376 15.872 1.00 87.19 85 SER A CA 1
ATOM 669 C C . SER A 1 85 ? -3.233 1.381 14.714 1.00 87.19 85 SER A C 1
ATOM 671 O O 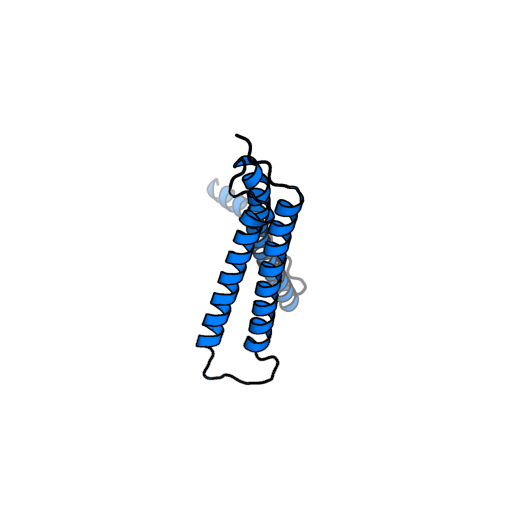. SER A 1 85 ? -2.389 0.493 14.756 1.00 87.19 85 SER A O 1
ATOM 673 N N . VAL A 1 86 ? -4.029 1.564 13.661 1.00 88.19 86 VAL A N 1
ATOM 674 C CA . VAL A 1 86 ? -4.005 0.750 12.440 1.00 88.19 86 VAL A CA 1
ATOM 675 C C . VAL A 1 86 ? -3.226 1.460 11.341 1.00 88.19 86 VAL A C 1
ATOM 677 O O . VAL A 1 86 ? -2.396 0.856 10.665 1.00 88.19 86 VAL A O 1
ATOM 680 N N . LEU A 1 87 ? -3.461 2.763 11.166 1.00 87.31 87 LEU A N 1
ATOM 681 C CA . LEU A 1 87 ? -2.790 3.539 10.127 1.00 87.31 87 LEU A CA 1
ATOM 682 C C . LEU A 1 87 ? -1.275 3.564 10.340 1.00 87.31 87 LEU A C 1
ATOM 684 O O . LEU A 1 87 ? -0.531 3.387 9.381 1.00 87.31 87 LEU A O 1
ATOM 688 N N . LEU A 1 88 ? -0.812 3.700 11.584 1.00 91.81 88 LEU A N 1
ATOM 689 C CA . LEU A 1 88 ? 0.613 3.741 11.907 1.00 91.81 88 LEU A CA 1
ATOM 690 C C . LEU A 1 88 ? 1.360 2.460 11.475 1.00 91.81 88 LEU A C 1
ATOM 692 O O . LEU A 1 88 ? 2.316 2.592 10.710 1.00 91.81 88 LEU A O 1
ATOM 696 N N . PRO A 1 89 ? 0.951 1.233 11.860 1.00 91.19 89 PRO A N 1
ATOM 697 C CA . PRO A 1 89 ? 1.617 0.020 11.386 1.00 91.19 89 PRO A CA 1
ATOM 698 C C . PRO A 1 89 ? 1.487 -0.190 9.872 1.00 91.19 89 PRO A C 1
ATOM 700 O O . PRO A 1 89 ? 2.452 -0.627 9.251 1.00 91.19 89 PRO A O 1
ATOM 703 N N . THR A 1 90 ? 0.356 0.161 9.244 1.00 90.81 90 THR A N 1
ATOM 704 C CA . THR A 1 90 ? 0.234 0.056 7.773 1.00 90.81 90 THR A CA 1
ATOM 705 C C . THR A 1 90 ? 1.182 1.009 7.040 1.00 90.81 90 THR A C 1
ATOM 707 O O . THR A 1 90 ? 1.801 0.623 6.051 1.00 90.81 90 THR A O 1
ATOM 710 N N . LEU A 1 91 ? 1.362 2.230 7.550 1.00 92.75 91 LEU A N 1
ATOM 711 C CA . LEU A 1 91 ? 2.282 3.213 6.986 1.00 92.75 91 LEU A CA 1
ATOM 712 C C . LEU A 1 91 ? 3.743 2.794 7.185 1.00 92.75 91 LEU A C 1
ATOM 714 O O . LEU A 1 91 ? 4.533 2.874 6.246 1.00 92.75 91 LEU A O 1
ATOM 718 N N . LEU A 1 92 ? 4.093 2.306 8.380 1.00 95.25 92 LEU A N 1
ATOM 719 C CA . LEU A 1 92 ? 5.426 1.762 8.648 1.00 95.25 92 LEU A CA 1
ATOM 720 C C . LEU A 1 92 ? 5.736 0.558 7.758 1.00 95.25 92 LEU A C 1
ATOM 722 O O . LEU A 1 92 ? 6.870 0.421 7.315 1.00 95.25 92 LEU A O 1
ATOM 726 N N . LEU A 1 93 ? 4.743 -0.277 7.445 1.00 94.50 93 LEU A N 1
ATOM 727 C CA . LEU A 1 93 ? 4.909 -1.396 6.522 1.00 94.50 93 LEU A CA 1
ATOM 728 C C . LEU A 1 93 ? 5.211 -0.923 5.094 1.00 94.50 93 LEU A C 1
ATOM 730 O O . LEU A 1 93 ? 6.120 -1.457 4.464 1.00 94.50 93 LEU A O 1
ATOM 734 N N . VAL A 1 94 ? 4.511 0.101 4.593 1.00 93.44 94 VAL A N 1
ATOM 735 C CA . VAL A 1 94 ? 4.814 0.700 3.278 1.00 93.44 94 VAL A CA 1
ATOM 736 C C . VAL A 1 94 ? 6.221 1.298 3.262 1.00 93.44 94 VAL A C 1
ATOM 738 O O . VAL A 1 94 ? 6.976 1.066 2.320 1.00 93.44 94 VAL A O 1
ATOM 741 N N . TRP A 1 95 ? 6.598 2.026 4.314 1.00 96.38 95 TRP A N 1
ATOM 742 C CA . TRP A 1 95 ? 7.941 2.588 4.442 1.00 96.38 95 TRP A CA 1
ATOM 743 C C . TRP A 1 95 ? 9.023 1.495 4.489 1.00 96.38 95 TRP A C 1
ATOM 745 O O . TRP A 1 95 ? 10.016 1.580 3.769 1.00 96.38 95 TRP A O 1
ATOM 755 N N . ALA A 1 96 ? 8.803 0.428 5.264 1.00 96.56 96 ALA A N 1
ATOM 756 C CA . ALA A 1 96 ? 9.721 -0.703 5.366 1.00 96.56 96 ALA A CA 1
ATOM 757 C C . ALA A 1 96 ? 9.877 -1.454 4.034 1.00 96.56 96 ALA A C 1
ATOM 759 O O . ALA A 1 96 ? 10.985 -1.846 3.688 1.00 96.56 96 ALA A O 1
ATOM 760 N N . LEU A 1 97 ? 8.799 -1.611 3.257 1.00 95.69 97 LEU A N 1
ATOM 761 C CA . LEU A 1 97 ? 8.845 -2.182 1.905 1.00 95.69 97 LEU A CA 1
ATOM 762 C C . LEU A 1 97 ? 9.799 -1.404 0.992 1.00 95.69 97 LEU A C 1
ATOM 764 O O . LEU A 1 97 ? 10.625 -2.004 0.309 1.00 95.69 97 LEU A O 1
ATOM 768 N N . ILE A 1 98 ? 9.715 -0.071 1.014 1.00 95.75 98 ILE A N 1
ATOM 769 C CA . ILE A 1 98 ? 10.601 0.799 0.229 1.00 95.75 98 ILE A CA 1
ATOM 770 C C . ILE A 1 98 ? 12.054 0.643 0.698 1.00 95.75 98 ILE A C 1
ATOM 772 O O . ILE A 1 98 ? 12.939 0.442 -0.132 1.00 95.75 98 ILE A O 1
ATOM 776 N N . ALA A 1 99 ? 12.297 0.682 2.011 1.00 96.25 99 ALA A N 1
ATOM 777 C CA . ALA A 1 99 ? 13.637 0.535 2.580 1.00 96.25 99 ALA A CA 1
ATOM 778 C C . ALA A 1 99 ? 14.267 -0.829 2.241 1.00 96.25 99 ALA A C 1
ATOM 780 O O . ALA A 1 99 ? 15.422 -0.896 1.826 1.00 96.25 99 ALA A O 1
ATOM 781 N N . PHE A 1 100 ? 13.499 -1.918 2.343 1.00 95.94 100 PHE A N 1
ATOM 782 C CA . PHE A 1 100 ? 13.978 -3.255 1.993 1.00 95.94 100 PHE A CA 1
ATOM 783 C C . PHE A 1 100 ? 14.256 -3.423 0.501 1.00 95.94 100 PHE A C 1
ATOM 785 O O . PHE A 1 100 ? 15.206 -4.119 0.155 1.00 95.94 100 PHE A O 1
ATOM 792 N N . PHE A 1 101 ? 13.493 -2.786 -0.392 1.00 95.00 101 PHE A N 1
ATOM 793 C CA . PHE A 1 101 ? 13.828 -2.806 -1.819 1.00 95.00 101 PHE A CA 1
ATOM 794 C C . PHE A 1 101 ? 15.105 -2.024 -2.134 1.00 95.00 101 PHE A C 1
ATOM 796 O O . PHE A 1 101 ? 15.896 -2.476 -2.960 1.00 95.00 101 PHE A O 1
ATOM 803 N N . GLN A 1 102 ? 15.337 -0.892 -1.466 1.00 94.19 102 GLN A N 1
ATOM 804 C CA . GLN A 1 102 ? 16.582 -0.133 -1.615 1.00 94.19 102 GLN A CA 1
ATOM 805 C C . GLN A 1 102 ? 17.793 -0.938 -1.130 1.00 94.19 102 GLN A C 1
ATOM 807 O O . GLN A 1 102 ? 18.756 -1.107 -1.878 1.00 94.19 102 GLN A O 1
ATOM 812 N N . GLU A 1 103 ? 17.721 -1.499 0.079 1.00 93.31 103 GLU A N 1
ATOM 813 C CA . GLU A 1 103 ? 18.795 -2.336 0.624 1.00 93.31 103 GLU A CA 1
ATOM 814 C C . GLU A 1 103 ? 19.002 -3.606 -0.216 1.00 93.31 103 GLU A C 1
ATOM 816 O O . GLU A 1 103 ? 20.132 -4.009 -0.482 1.00 93.31 103 GLU A O 1
ATOM 821 N N . GLY A 1 104 ? 17.912 -4.212 -0.696 1.00 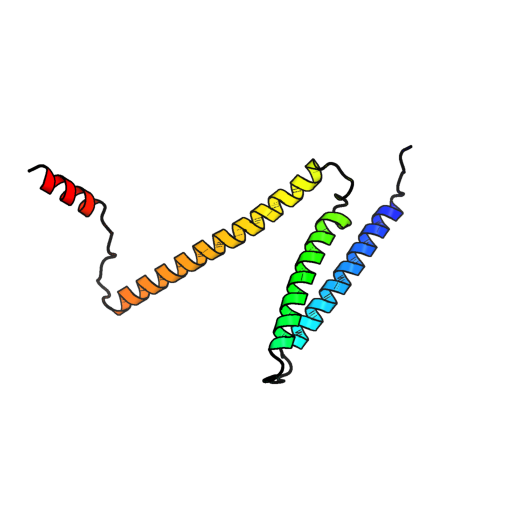93.25 104 GLY A N 1
ATOM 822 C CA . GLY A 1 104 ? 17.953 -5.391 -1.555 1.00 93.25 104 GLY A CA 1
ATOM 823 C C . GLY A 1 104 ? 18.674 -5.141 -2.881 1.00 93.25 104 GLY A C 1
ATOM 824 O O . GLY A 1 104 ? 19.513 -5.951 -3.276 1.00 93.25 104 GLY A O 1
ATOM 825 N N . ASN A 1 105 ? 18.401 -4.013 -3.543 1.00 93.44 105 ASN A N 1
ATOM 826 C CA . ASN A 1 105 ? 19.109 -3.628 -4.766 1.00 93.44 105 ASN A CA 1
ATOM 827 C C . ASN A 1 105 ? 20.593 -3.366 -4.497 1.00 93.44 105 ASN A C 1
ATOM 829 O O . ASN A 1 105 ? 21.438 -3.905 -5.205 1.00 93.44 105 ASN A O 1
ATOM 833 N N . SER A 1 106 ? 20.912 -2.629 -3.432 1.00 91.88 106 SER A N 1
ATOM 834 C CA . SER A 1 106 ? 22.302 -2.345 -3.064 1.00 91.88 106 SER A CA 1
ATOM 835 C C . SER A 1 106 ? 23.093 -3.622 -2.751 1.00 91.88 106 SER A C 1
ATOM 837 O O . SER A 1 106 ? 24.255 -3.762 -3.127 1.00 91.88 106 SER A O 1
ATOM 839 N N . TRP A 1 107 ? 22.467 -4.599 -2.091 1.00 91.81 107 TRP A N 1
ATOM 840 C CA . TRP A 1 107 ? 23.095 -5.894 -1.839 1.00 91.81 107 TRP A CA 1
ATOM 841 C C . TRP A 1 107 ? 23.334 -6.692 -3.124 1.00 91.81 107 TRP A C 1
ATOM 843 O O . TRP A 1 107 ? 24.368 -7.350 -3.245 1.00 91.81 107 TRP A O 1
ATOM 853 N N . LYS A 1 108 ? 22.399 -6.630 -4.079 1.00 91.69 108 LYS A N 1
ATOM 854 C CA . LYS A 1 108 ? 22.548 -7.274 -5.385 1.00 91.69 108 LYS A CA 1
ATOM 855 C C . LYS A 1 108 ? 23.715 -6.674 -6.176 1.00 91.69 108 LYS A C 1
ATOM 857 O O . LYS A 1 108 ? 24.547 -7.443 -6.640 1.00 91.69 108 LYS A O 1
ATOM 862 N N . GLU A 1 109 ? 23.812 -5.348 -6.255 1.00 91.62 109 GLU A N 1
ATOM 863 C CA . GLU A 1 109 ? 24.916 -4.649 -6.936 1.00 91.62 109 GLU A CA 1
ATOM 864 C C . GLU A 1 109 ? 26.273 -5.055 -6.345 1.00 91.62 109 GLU A C 1
ATOM 866 O O . GLU A 1 109 ? 27.128 -5.570 -7.055 1.00 91.62 109 GLU A O 1
ATOM 871 N N . ARG A 1 110 ? 26.425 -5.004 -5.013 1.00 88.00 110 ARG A N 1
ATOM 872 C CA . ARG A 1 110 ? 27.669 -5.431 -4.339 1.00 88.00 110 ARG A CA 1
ATOM 873 C C . ARG A 1 110 ? 28.064 -6.881 -4.640 1.00 88.00 110 ARG A C 1
ATOM 875 O O . ARG A 1 110 ? 29.242 -7.220 -4.644 1.00 88.00 110 ARG A O 1
ATOM 882 N N . ARG A 1 111 ? 27.085 -7.768 -4.827 1.00 87.81 111 ARG A N 1
ATOM 883 C CA . ARG A 1 111 ? 27.309 -9.188 -5.147 1.00 87.81 111 ARG A CA 1
ATOM 884 C C . ARG A 1 111 ? 27.719 -9.406 -6.601 1.00 87.81 111 ARG A C 1
ATOM 886 O O . ARG A 1 111 ? 28.407 -10.390 -6.874 1.00 87.81 111 ARG A O 1
ATOM 893 N N . GLU A 1 112 ? 27.251 -8.555 -7.504 1.00 89.62 112 GLU A N 1
ATOM 894 C CA . GLU A 1 112 ? 27.649 -8.546 -8.912 1.00 89.62 112 GLU A CA 1
ATOM 895 C C . GLU A 1 112 ? 29.072 -7.984 -9.040 1.00 89.62 112 GLU A C 1
ATOM 897 O O . GLU A 1 112 ? 29.915 -8.653 -9.631 1.00 89.62 112 GLU A O 1
ATOM 902 N N . ASP A 1 113 ? 29.386 -6.888 -8.342 1.00 85.06 113 ASP A N 1
ATOM 903 C CA . ASP A 1 113 ? 30.732 -6.294 -8.307 1.00 85.06 113 ASP A CA 1
ATOM 904 C C . ASP A 1 113 ? 31.805 -7.275 -7.797 1.00 85.06 113 ASP A C 1
ATOM 906 O O . ASP A 1 113 ? 32.915 -7.328 -8.324 1.00 85.06 113 ASP A O 1
ATOM 910 N N . ILE A 1 114 ? 31.501 -8.065 -6.758 1.00 84.44 114 ILE A N 1
ATOM 911 C CA . ILE A 1 114 ? 32.435 -9.078 -6.231 1.00 84.44 114 ILE A CA 1
ATOM 912 C C . ILE A 1 114 ? 32.662 -10.196 -7.254 1.00 84.44 114 ILE A C 1
ATOM 914 O O . ILE A 1 114 ? 33.801 -10.605 -7.450 1.00 84.44 114 ILE A O 1
ATOM 918 N N . GLN A 1 115 ? 31.604 -10.671 -7.918 1.00 85.44 115 GLN A N 1
ATOM 919 C CA . GLN A 1 115 ? 31.727 -11.699 -8.958 1.00 85.44 115 GLN A CA 1
ATOM 920 C C . GLN A 1 115 ? 32.553 -11.201 -10.146 1.00 85.44 115 GLN A C 1
ATOM 922 O O . GLN A 1 115 ? 33.424 -11.925 -10.617 1.00 85.44 115 GLN A O 1
ATOM 927 N N . GLU A 1 116 ? 32.319 -9.965 -10.593 1.00 83.75 116 GLU A N 1
ATOM 928 C CA . GLU A 1 116 ? 33.099 -9.348 -11.666 1.00 83.75 116 GLU A CA 1
ATOM 929 C C . GLU A 1 116 ? 34.579 -9.222 -11.270 1.00 83.75 116 GLU A C 1
ATOM 931 O O . GLU A 1 116 ? 35.465 -9.571 -12.049 1.00 83.75 116 GLU A O 1
ATOM 936 N N . ARG A 1 117 ? 34.870 -8.807 -10.029 1.00 77.31 117 ARG A N 1
ATOM 937 C CA . ARG A 1 117 ? 36.248 -8.735 -9.514 1.00 77.31 117 ARG A CA 1
ATOM 938 C C . ARG A 1 117 ? 36.923 -10.107 -9.435 1.00 77.31 117 ARG A C 1
ATOM 940 O O . ARG A 1 117 ? 38.068 -10.218 -9.858 1.00 77.31 117 ARG A O 1
ATOM 947 N N . GLU A 1 118 ? 36.233 -11.137 -8.945 1.00 79.38 118 GLU A N 1
ATOM 948 C CA . GLU A 1 118 ? 36.760 -12.511 -8.875 1.00 79.38 118 GLU A CA 1
ATOM 949 C C . GLU A 1 118 ? 37.020 -13.118 -10.267 1.00 79.38 118 GLU A C 1
ATOM 951 O O . GLU A 1 118 ? 37.966 -13.892 -10.428 1.00 79.38 118 GLU A O 1
ATOM 956 N N . GLU A 1 119 ? 36.211 -12.766 -11.274 1.00 79.38 119 GLU A N 1
ATOM 957 C CA . GLU A 1 119 ? 36.400 -13.201 -12.664 1.00 79.38 119 GLU A CA 1
ATOM 958 C C . GLU A 1 119 ? 37.589 -12.496 -13.342 1.00 79.38 119 GLU A C 1
ATOM 960 O O . GLU A 1 119 ? 38.318 -13.125 -14.113 1.00 79.38 119 GLU A O 1
ATOM 965 N N . ILE A 1 120 ? 37.816 -11.211 -13.041 1.00 77.38 120 ILE A N 1
ATOM 966 C CA . ILE A 1 120 ? 38.904 -10.408 -13.625 1.00 77.38 120 ILE A CA 1
ATOM 967 C C . ILE A 1 120 ? 40.255 -10.685 -12.943 1.00 77.38 120 ILE A C 1
ATOM 969 O O . ILE A 1 120 ? 41.268 -10.819 -13.632 1.00 77.38 120 ILE A O 1
ATOM 973 N N . ASP A 1 121 ? 40.292 -10.782 -11.611 1.00 74.69 121 ASP A N 1
ATOM 974 C CA . ASP A 1 121 ? 41.489 -11.137 -10.841 1.00 74.69 121 ASP A CA 1
ATOM 975 C C . ASP A 1 121 ? 41.105 -11.857 -9.530 1.00 74.69 121 ASP A C 1
ATOM 977 O O . ASP A 1 121 ? 40.724 -11.213 -8.548 1.00 74.69 121 ASP A O 1
ATOM 981 N N . PRO A 1 122 ? 41.267 -13.192 -9.454 1.00 66.81 122 PRO A N 1
ATOM 982 C CA . PRO A 1 122 ? 40.887 -13.977 -8.279 1.00 66.81 122 PRO A CA 1
ATOM 983 C C . PRO A 1 122 ? 41.735 -13.682 -7.027 1.00 66.81 122 PRO A C 1
ATOM 985 O O . PRO A 1 122 ? 41.437 -14.216 -5.960 1.00 66.81 122 PRO A O 1
ATOM 988 N N . ASN A 1 123 ? 42.789 -12.861 -7.134 1.00 69.06 123 ASN A N 1
ATOM 989 C CA . ASN A 1 123 ? 43.608 -12.406 -6.008 1.00 69.06 123 ASN A CA 1
ATOM 990 C C . ASN A 1 123 ? 43.493 -10.894 -5.741 1.00 69.06 123 ASN A C 1
ATOM 992 O O . ASN A 1 123 ? 44.220 -10.385 -4.880 1.00 69.06 123 ASN A O 1
ATOM 996 N N . ALA A 1 124 ? 42.606 -10.167 -6.430 1.00 65.69 124 ALA A N 1
ATOM 997 C CA . ALA A 1 124 ? 42.380 -8.755 -6.144 1.00 65.69 124 ALA A CA 1
ATOM 998 C C . ALA A 1 124 ? 41.738 -8.599 -4.758 1.00 65.69 124 ALA A C 1
ATOM 1000 O O . ALA A 1 124 ? 40.583 -8.959 -4.529 1.00 65.69 124 ALA A O 1
ATOM 1001 N N . ALA A 1 125 ? 42.503 -8.060 -3.805 1.00 62.72 125 ALA A N 1
ATOM 1002 C CA . ALA A 1 125 ? 41.971 -7.683 -2.503 1.00 62.72 125 ALA A CA 1
ATOM 1003 C C . ALA A 1 125 ? 40.866 -6.624 -2.689 1.00 62.72 125 ALA A C 1
ATOM 1005 O O . ALA A 1 125 ? 40.978 -5.793 -3.596 1.00 62.72 125 ALA A O 1
ATOM 1006 N N . PRO A 1 126 ? 39.812 -6.615 -1.848 1.00 61.59 126 PRO A N 1
ATOM 1007 C CA . PRO A 1 126 ? 38.834 -5.538 -1.893 1.00 61.59 126 PRO A CA 1
ATOM 1008 C C . PRO A 1 126 ? 39.582 -4.214 -1.727 1.00 61.59 126 PRO A C 1
ATOM 1010 O O . PRO A 1 126 ? 40.370 -4.075 -0.789 1.00 61.59 126 PRO A O 1
ATOM 1013 N N . GLU A 1 127 ? 39.349 -3.257 -2.628 1.00 61.00 127 GLU A N 1
ATOM 1014 C CA . GLU A 1 127 ? 39.733 -1.867 -2.393 1.00 61.00 127 GLU A CA 1
ATOM 1015 C C . GLU A 1 127 ? 38.966 -1.406 -1.155 1.00 61.00 127 GLU A C 1
ATOM 1017 O O . GLU A 1 127 ? 37.825 -0.950 -1.208 1.00 61.00 127 GLU A O 1
ATOM 1022 N N . GLN A 1 128 ? 39.588 -1.593 0.005 1.00 52.62 128 GLN A N 1
ATOM 1023 C CA . GLN A 1 128 ? 39.309 -0.771 1.156 1.00 52.62 128 GLN A CA 1
ATOM 1024 C C . GLN A 1 128 ? 39.705 0.628 0.718 1.00 52.62 128 GLN A C 1
ATOM 1026 O O . GLN A 1 128 ? 40.893 0.938 0.660 1.00 52.62 128 GLN A O 1
ATOM 1031 N N . GLU A 1 129 ? 38.707 1.448 0.389 1.00 54.56 129 GLU A N 1
ATOM 1032 C CA . GLU A 1 129 ? 38.835 2.898 0.420 1.00 54.56 129 GLU A CA 1
ATOM 1033 C C . GLU A 1 129 ? 39.274 3.237 1.849 1.00 54.56 129 GLU A C 1
ATOM 1035 O O . GLU A 1 129 ? 38.496 3.293 2.806 1.00 54.56 129 GLU A O 1
ATOM 1040 N N . SER A 1 130 ? 40.589 3.220 2.028 1.00 48.56 130 SER A N 1
ATOM 1041 C CA . SER A 1 130 ? 41.204 3.236 3.332 1.00 48.56 130 SER A CA 1
ATOM 1042 C C . SER A 1 130 ? 41.066 4.659 3.844 1.00 48.56 130 SER A C 1
ATOM 1044 O O . SER A 1 130 ? 41.501 5.613 3.204 1.00 48.56 130 SER A O 1
ATOM 1046 N N . LEU A 1 131 ? 40.516 4.819 5.047 1.00 52.88 131 LEU A N 1
ATOM 1047 C CA . LEU A 1 131 ? 40.564 6.094 5.773 1.00 52.88 131 LEU A CA 1
ATOM 1048 C C . LEU A 1 131 ? 42.013 6.591 5.999 1.00 52.88 131 LEU A C 1
ATOM 1050 O O . LEU A 1 131 ? 42.211 7.710 6.463 1.00 52.88 131 LEU A O 1
ATOM 1054 N N . LEU A 1 132 ? 43.014 5.774 5.651 1.00 55.09 132 LEU A N 1
ATOM 1055 C CA . LEU A 1 132 ? 44.437 6.095 5.647 1.00 55.09 132 LEU A CA 1
ATOM 1056 C C . LEU A 1 132 ? 44.811 7.075 4.522 1.00 55.09 132 LEU A C 1
ATOM 1058 O O . LEU A 1 132 ? 45.651 7.943 4.742 1.00 55.09 132 LEU A O 1
ATOM 1062 N N . GLU A 1 133 ? 44.148 7.017 3.361 1.00 56.06 133 GLU A N 1
ATOM 1063 C CA . GLU A 1 133 ? 44.446 7.921 2.237 1.00 56.06 133 GLU A CA 1
ATOM 1064 C C . GLU A 1 133 ? 44.046 9.370 2.559 1.00 56.06 133 GLU A C 1
ATOM 1066 O O . GLU A 1 133 ? 44.724 10.323 2.172 1.00 56.06 133 GLU A O 1
ATOM 1071 N N . ALA A 1 134 ? 43.005 9.547 3.379 1.00 58.62 134 ALA A N 1
ATOM 1072 C CA . ALA A 1 134 ? 42.656 10.848 3.933 1.00 58.62 134 ALA A CA 1
ATOM 1073 C C . ALA A 1 134 ? 43.732 11.358 4.911 1.00 58.62 134 ALA A C 1
ATOM 1075 O O . ALA A 1 134 ? 44.103 12.528 4.840 1.00 58.62 134 ALA A O 1
ATOM 1076 N N . GLU A 1 135 ? 44.267 10.510 5.798 1.00 60.09 135 GLU A N 1
ATOM 1077 C CA . GLU A 1 135 ? 45.237 10.915 6.829 1.00 60.09 135 GLU A CA 1
ATOM 1078 C C . GLU A 1 135 ? 46.610 11.305 6.240 1.00 60.09 135 GLU A C 1
ATOM 1080 O O . GLU A 1 135 ? 47.206 12.310 6.653 1.00 60.09 135 GLU A O 1
ATOM 1085 N N . ASP A 1 136 ? 47.076 10.589 5.211 1.00 60.06 136 ASP A N 1
ATOM 1086 C CA . ASP A 1 136 ? 48.346 10.874 4.529 1.00 60.06 136 ASP A CA 1
ATOM 1087 C C . ASP A 1 136 ? 48.313 12.201 3.750 1.00 60.06 136 ASP A C 1
ATOM 1089 O O . ASP A 1 136 ? 49.286 12.967 3.757 1.00 60.06 136 ASP A O 1
ATOM 1093 N N . VAL A 1 137 ? 47.163 12.549 3.162 1.00 60.94 137 VAL A N 1
ATOM 1094 C CA . VAL A 1 137 ? 46.958 13.836 2.477 1.00 60.94 137 VAL A CA 1
ATOM 1095 C C . VAL A 1 137 ? 47.019 15.021 3.455 1.00 60.94 137 VAL A C 1
ATOM 1097 O O . VAL A 1 137 ? 47.497 16.100 3.088 1.00 60.94 137 VAL A O 1
ATOM 1100 N N . TYR A 1 138 ? 46.598 14.845 4.713 1.00 59.16 138 TYR A N 1
ATOM 1101 C CA . TYR A 1 138 ? 46.710 15.894 5.736 1.00 59.16 138 TYR A CA 1
ATOM 1102 C C . TYR A 1 138 ? 48.128 16.032 6.301 1.00 59.16 138 TYR A C 1
ATOM 1104 O O . TYR A 1 138 ? 48.561 17.151 6.584 1.00 59.16 138 TYR A O 1
ATOM 1112 N N . ARG A 1 139 ? 48.888 14.936 6.415 1.00 55.78 139 ARG A N 1
ATOM 1113 C CA . ARG A 1 139 ? 50.286 14.967 6.882 1.00 55.78 139 ARG A CA 1
ATOM 1114 C C . ARG A 1 139 ? 51.241 15.634 5.896 1.00 55.78 139 ARG A C 1
ATOM 1116 O O . ARG A 1 139 ? 52.139 16.349 6.332 1.00 55.78 139 ARG A O 1
ATOM 1123 N N . LEU A 1 140 ? 51.017 15.484 4.591 1.00 61.03 140 LEU A N 1
ATOM 1124 C CA . LEU A 1 140 ? 51.822 16.139 3.550 1.00 61.03 140 LEU A CA 1
ATOM 1125 C C . LEU A 1 140 ? 51.623 17.662 3.471 1.00 61.03 140 LEU A C 1
ATOM 1127 O O . LEU A 1 140 ? 52.478 18.356 2.934 1.00 61.03 140 LEU A O 1
ATOM 1131 N N . LYS A 1 141 ? 50.518 18.198 4.006 1.00 55.53 141 LYS A N 1
ATOM 1132 C CA . LYS A 1 141 ? 50.244 19.648 4.037 1.00 55.53 141 LYS A CA 1
ATOM 1133 C C . LYS A 1 141 ? 50.789 20.374 5.273 1.00 55.53 141 LYS A C 1
ATOM 1135 O O . LYS A 1 141 ? 50.684 21.596 5.338 1.00 55.53 141 LYS A O 1
ATOM 1140 N N . LEU A 1 142 ? 51.311 19.639 6.255 1.00 58.88 142 LEU A N 1
ATOM 1141 C CA . LEU A 1 142 ? 51.810 20.170 7.532 1.00 58.88 142 LEU A CA 1
ATOM 1142 C C . LEU A 1 142 ? 53.340 20.054 7.685 1.00 58.88 142 LEU A C 1
ATOM 1144 O O . LEU A 1 142 ? 53.869 20.455 8.723 1.00 58.88 142 LEU A O 1
ATOM 1148 N N . SER A 1 143 ? 54.031 19.525 6.670 1.00 50.38 143 SER A N 1
ATOM 1149 C CA . SER A 1 143 ? 55.495 19.529 6.512 1.00 50.38 143 SER A CA 1
ATOM 1150 C C . SER A 1 143 ? 55.928 20.589 5.508 1.00 50.38 143 SER A C 1
ATOM 1152 O O . SER A 1 143 ? 57.118 20.964 5.589 1.00 50.38 143 SER A O 1
#

Foldseek 3Di:
DDPPDDPVNLVVQLVVLVVVLVVLVVVLVVCVVVLVPPVVDPPVPCVVVSVVSVVVSVVSVVVNVVSCLCRVQVCVPDDVVSSCVVVVVVVVVVVVVVVCVVVVVVVVVVVVVVVVCCVVPVPDDPPPPDVVVVVVVVVVVVD